Protein AF-A0A972YBT3-F1 (afdb_monomer)

Solvent-accessible surface area (backbone atoms only — not comparable to full-atom values): 7922 Å² total; per-residue (Å²): 137,82,82,88,80,63,61,69,66,53,53,52,53,52,54,47,52,36,48,63,66,52,65,83,62,48,76,51,36,34,43,54,48,71,46,78,52,73,45,96,88,51,103,39,37,26,35,42,42,39,38,38,37,40,37,87,90,69,51,74,50,80,49,75,48,80,38,62,73,40,99,53,27,69,58,51,51,50,52,48,50,53,70,75,48,69,71,89,47,31,28,38,17,82,60,40,71,63,45,43,49,52,40,50,55,44,27,72,71,34,69,92,52,16,71,46,34,46,37,52,47,71,42,45,40,53,55,56,63,55,57,59,77,72,64,84,81,119

Structure (mmCIF, N/CA/C/O backbone):
data_AF-A0A972YBT3-F1
#
_entry.id   AF-A0A972YBT3-F1
#
loop_
_atom_site.group_PDB
_atom_site.id
_atom_site.type_symbol
_atom_site.label_atom_id
_atom_site.label_alt_id
_atom_site.label_comp_id
_atom_site.label_asym_id
_atom_site.label_entity_id
_atom_site.label_seq_id
_atom_site.pdbx_PDB_ins_code
_atom_site.Cartn_x
_atom_site.Cartn_y
_atom_site.Cartn_z
_atom_site.occupancy
_atom_site.B_iso_or_equiv
_atom_site.auth_seq_id
_atom_site.auth_comp_id
_atom_site.auth_asym_id
_atom_site.auth_atom_id
_atom_site.pdbx_PDB_model_num
ATOM 1 N N . MET A 1 1 ? 2.817 22.760 46.184 1.00 41.25 1 MET A N 1
ATOM 2 C CA . MET A 1 1 ? 2.516 21.474 45.520 1.00 41.25 1 MET A CA 1
ATOM 3 C C . MET A 1 1 ? 1.489 21.744 44.434 1.00 41.25 1 MET A C 1
ATOM 5 O O . MET A 1 1 ? 0.329 21.968 44.744 1.00 41.25 1 MET A O 1
ATOM 9 N N . THR A 1 2 ? 1.929 21.866 43.186 1.00 45.25 2 THR A N 1
ATOM 10 C CA . THR A 1 2 ? 1.080 22.265 42.055 1.00 45.25 2 THR A CA 1
ATOM 11 C C . THR A 1 2 ? 0.343 21.044 41.503 1.00 45.25 2 THR A C 1
ATOM 13 O O . THR A 1 2 ? 0.949 20.011 41.223 1.00 45.25 2 THR A O 1
ATOM 16 N N . ASN A 1 3 ? -0.982 21.156 41.410 1.00 50.59 3 ASN A N 1
ATOM 17 C CA . ASN A 1 3 ? -1.915 20.076 41.098 1.00 50.59 3 ASN A CA 1
ATOM 18 C C . ASN A 1 3 ? -1.643 19.415 39.736 1.00 50.59 3 ASN A C 1
ATOM 20 O O . ASN A 1 3 ? -1.890 19.990 38.679 1.00 50.59 3 ASN A O 1
ATOM 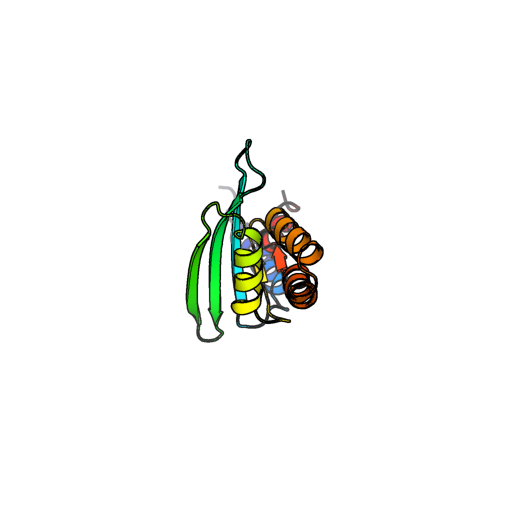24 N N . LYS A 1 4 ? -1.228 18.146 39.773 1.00 56.06 4 LYS A N 1
ATOM 25 C CA . LYS A 1 4 ? -1.089 17.239 38.625 1.00 56.06 4 LYS A CA 1
ATOM 26 C C . LYS A 1 4 ? -2.467 16.704 38.183 1.00 56.06 4 LYS A C 1
ATOM 28 O O . LYS A 1 4 ? -2.684 15.498 38.158 1.00 56.06 4 LYS A O 1
ATOM 33 N N . ILE A 1 5 ? -3.416 17.591 37.859 1.00 56.06 5 ILE A N 1
ATOM 34 C CA . ILE A 1 5 ? -4.776 17.246 37.371 1.00 56.06 5 ILE A CA 1
ATOM 35 C C . ILE A 1 5 ? -4.955 17.711 35.914 1.00 56.06 5 ILE A C 1
ATOM 37 O O . ILE A 1 5 ? -5.989 18.231 35.523 1.00 56.06 5 ILE A O 1
ATOM 41 N N . ILE A 1 6 ? -3.924 17.537 35.085 1.00 56.91 6 ILE A N 1
ATOM 42 C CA . ILE A 1 6 ? -4.002 17.839 33.641 1.00 56.91 6 ILE A CA 1
ATOM 43 C C . ILE A 1 6 ? -4.158 16.546 32.809 1.00 56.91 6 ILE A C 1
ATOM 45 O O . ILE A 1 6 ? -4.638 16.570 31.682 1.00 56.91 6 ILE A O 1
ATOM 49 N N . ASN A 1 7 ? -3.879 15.365 33.377 1.00 60.06 7 ASN A N 1
ATOM 50 C CA . ASN A 1 7 ? -3.629 14.179 32.548 1.00 60.06 7 ASN A CA 1
ATOM 51 C C . ASN A 1 7 ? -4.861 13.394 32.057 1.00 60.06 7 ASN A C 1
ATOM 53 O O . ASN A 1 7 ? -4.812 12.865 30.953 1.00 60.06 7 ASN A O 1
ATOM 57 N N . LYS A 1 8 ? -5.976 13.289 32.798 1.00 61.41 8 LYS A N 1
ATOM 58 C CA . LYS A 1 8 ? -7.090 12.410 32.360 1.00 61.41 8 LYS A CA 1
ATOM 59 C C . LYS A 1 8 ? -7.956 13.015 31.251 1.00 61.41 8 LYS A C 1
ATOM 61 O O . LYS A 1 8 ? -8.308 12.311 30.308 1.00 61.41 8 LYS A O 1
ATOM 66 N N . THR A 1 9 ? -8.286 14.302 31.349 1.00 68.50 9 THR A N 1
ATOM 67 C CA . THR A 1 9 ? -9.116 14.990 30.347 1.00 68.50 9 THR A CA 1
ATOM 68 C C . THR A 1 9 ? -8.369 15.133 29.024 1.00 68.50 9 THR A C 1
ATOM 70 O O . THR A 1 9 ? -8.931 14.825 27.980 1.00 68.50 9 THR A O 1
ATOM 73 N N . TYR A 1 10 ? -7.083 15.497 29.077 1.00 65.38 10 TYR A N 1
ATOM 74 C CA . TYR A 1 10 ? -6.230 15.609 27.896 1.00 65.38 10 TYR A CA 1
ATOM 75 C C . TYR A 1 10 ? -6.114 14.274 27.148 1.00 65.38 10 TYR A C 1
ATOM 77 O O . TYR A 1 10 ? -6.412 14.225 25.957 1.00 65.38 10 TYR A O 1
ATOM 85 N N . ILE A 1 11 ? -5.765 13.180 27.842 1.00 70.88 11 ILE A N 1
ATOM 86 C CA . ILE A 1 11 ? -5.659 11.847 27.221 1.00 70.88 11 ILE A CA 1
ATOM 87 C C . ILE A 1 11 ? -6.996 11.442 26.585 1.00 70.88 11 ILE A C 1
ATOM 89 O O . ILE A 1 11 ? -7.020 11.046 25.425 1.00 70.88 11 ILE A O 1
ATOM 93 N N . LYS A 1 12 ? -8.122 11.613 27.295 1.00 74.44 12 LYS A N 1
ATOM 94 C CA . LYS A 1 12 ? -9.454 11.244 26.786 1.00 74.44 12 LYS A CA 1
ATOM 95 C C . LYS A 1 12 ? -9.845 12.015 25.520 1.00 74.44 12 LYS A C 1
ATOM 97 O O . LYS A 1 12 ? -10.382 11.408 24.595 1.00 74.44 12 LYS A O 1
ATOM 102 N N . THR A 1 13 ? -9.588 13.324 25.471 1.00 74.81 13 THR A N 1
ATOM 103 C CA . THR A 1 13 ? -9.871 14.152 24.286 1.00 74.81 13 THR A CA 1
ATOM 104 C C . THR A 1 13 ? -9.058 13.685 23.081 1.00 74.81 13 THR A C 1
ATOM 106 O O . THR A 1 13 ? -9.624 13.486 22.011 1.00 74.81 13 THR A O 1
ATOM 109 N N . HIS A 1 14 ? -7.764 13.417 23.261 1.00 79.12 14 HIS A N 1
ATOM 110 C CA . HIS A 1 14 ? -6.904 12.941 22.176 1.00 79.12 14 HIS A CA 1
ATOM 111 C C . HIS A 1 14 ? -7.287 11.542 21.694 1.00 79.12 14 HIS A C 1
ATOM 113 O O . HIS A 1 14 ? -7.340 11.307 20.493 1.00 79.12 14 HIS A O 1
ATOM 119 N N . THR A 1 15 ? -7.648 10.630 22.602 1.00 83.75 15 THR A N 1
ATOM 120 C CA . THR A 1 15 ? -8.179 9.315 22.217 1.00 83.75 15 THR A CA 1
ATOM 121 C C . THR A 1 15 ? -9.453 9.439 21.383 1.00 83.75 15 THR A C 1
ATOM 123 O O . THR A 1 15 ? -9.633 8.668 20.445 1.00 83.75 15 THR A O 1
ATOM 126 N N . LYS A 1 16 ? -10.337 10.397 21.695 1.00 85.62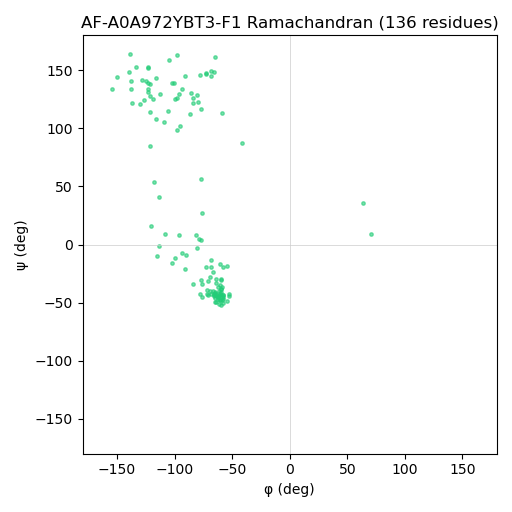 16 LYS A N 1
ATOM 127 C CA . LYS A 1 16 ? -11.529 10.647 20.878 1.00 85.62 16 LYS A CA 1
ATOM 128 C C . LYS A 1 16 ? -11.149 11.144 19.481 1.00 85.62 16 LYS A C 1
ATOM 130 O O . LYS A 1 16 ? -11.619 10.563 18.518 1.00 85.62 16 LYS A O 1
ATOM 135 N N . LEU A 1 17 ? -10.273 12.146 19.375 1.00 86.00 17 LEU A N 1
ATOM 136 C CA . LEU A 1 17 ? -9.832 12.684 18.080 1.00 86.00 17 LEU A CA 1
ATOM 137 C C . LEU A 1 17 ? -9.186 11.608 17.196 1.00 86.00 17 LEU A C 1
ATOM 139 O O . LEU A 1 17 ? -9.512 11.512 16.020 1.00 86.00 17 LEU A O 1
ATOM 143 N N . ILE A 1 18 ? -8.335 10.757 17.778 1.00 87.19 18 ILE A N 1
ATOM 144 C CA . ILE A 1 18 ? -7.714 9.631 17.066 1.00 87.19 18 ILE A CA 1
ATOM 145 C C . ILE A 1 18 ? -8.780 8.635 16.583 1.00 87.19 18 ILE A C 1
ATOM 147 O O . ILE A 1 18 ? -8.735 8.192 15.441 1.00 87.19 18 ILE A O 1
ATOM 151 N N . ARG A 1 19 ? -9.757 8.289 17.434 1.00 88.00 19 ARG A N 1
ATOM 152 C CA . ARG A 1 19 ? -10.857 7.388 17.049 1.00 88.00 19 ARG A CA 1
ATOM 153 C C . ARG A 1 19 ? -11.736 7.978 15.953 1.00 88.00 19 ARG A C 1
ATOM 155 O O . ARG A 1 19 ? -12.111 7.247 15.048 1.00 88.00 19 ARG A O 1
ATOM 162 N N . ASP A 1 20 ? -12.064 9.262 16.048 1.00 89.38 20 ASP A N 1
ATOM 163 C CA . ASP A 1 20 ? -12.888 9.957 15.060 1.00 89.38 20 ASP A CA 1
ATOM 164 C C . ASP A 1 20 ? -12.149 10.013 13.709 1.00 89.38 20 ASP A C 1
ATOM 166 O O . ASP A 1 20 ? -12.755 9.722 12.679 1.00 89.38 20 ASP A O 1
ATOM 170 N N . TYR A 1 21 ? -10.834 10.276 13.718 1.00 89.50 21 TYR A N 1
ATOM 171 C CA . TYR A 1 21 ? -9.988 10.271 12.518 1.00 89.50 21 TYR A CA 1
ATOM 172 C C . TYR A 1 21 ? -9.974 8.915 11.802 1.00 89.50 21 TYR A C 1
ATOM 174 O O . TYR A 1 21 ? -9.986 8.887 10.582 1.00 89.50 21 TYR A O 1
ATOM 182 N N . PHE A 1 22 ? -9.974 7.799 12.536 1.00 91.06 22 PHE A N 1
ATOM 183 C CA . PHE A 1 22 ? -9.962 6.450 11.953 1.00 91.06 22 PHE A CA 1
ATOM 184 C C . PHE A 1 22 ? -11.354 5.810 11.823 1.00 91.06 22 PHE A C 1
ATOM 186 O O . PHE A 1 22 ? -11.462 4.625 11.514 1.00 91.06 22 PHE A O 1
ATOM 193 N N . SER A 1 23 ? -12.431 6.558 12.080 1.00 92.94 23 SER A N 1
ATOM 194 C CA . SER A 1 23 ? -13.789 5.998 12.170 1.00 92.94 23 SER A CA 1
ATOM 195 C C . SER A 1 23 ? -14.361 5.492 10.842 1.00 92.94 23 SER A C 1
ATOM 197 O O . SER A 1 23 ? -15.302 4.700 10.852 1.00 92.94 23 SER A O 1
ATOM 199 N N . HIS A 1 24 ? -13.803 5.932 9.714 1.00 93.00 24 HIS A N 1
ATOM 200 C CA . HIS A 1 24 ? -14.196 5.517 8.366 1.00 93.00 24 HIS A CA 1
ATOM 201 C C . HIS A 1 24 ? -13.376 4.343 7.824 1.00 93.00 24 HIS A C 1
ATOM 203 O O . HIS A 1 24 ? -13.700 3.844 6.747 1.00 93.00 24 HIS A O 1
ATOM 209 N N . LEU A 1 25 ? -12.323 3.910 8.527 1.00 95.19 25 LEU A N 1
ATOM 210 C CA . LEU A 1 25 ? -11.524 2.774 8.082 1.00 95.19 25 LEU A CA 1
ATOM 211 C C . LEU A 1 25 ? -12.330 1.476 8.164 1.00 95.19 25 LEU A C 1
ATOM 213 O O . LEU A 1 25 ? -13.125 1.264 9.081 1.00 95.19 25 LEU A O 1
ATOM 217 N N . THR A 1 26 ? -12.077 0.584 7.214 1.00 96.44 26 THR A N 1
ATOM 218 C CA . THR A 1 26 ? -12.704 -0.736 7.134 1.00 96.44 26 THR A CA 1
ATOM 219 C C . THR A 1 26 ? -11.633 -1.810 7.090 1.00 96.44 26 THR A C 1
ATOM 221 O O . THR A 1 26 ? -10.601 -1.633 6.445 1.00 96.44 26 THR A O 1
ATOM 224 N N . PHE A 1 27 ? -11.871 -2.919 7.789 1.00 96.94 27 PHE A N 1
ATOM 225 C CA . PHE A 1 27 ? -10.979 -4.068 7.727 1.00 96.94 27 PHE A CA 1
ATOM 226 C C . PHE A 1 27 ? -11.113 -4.801 6.378 1.00 96.94 27 PHE A C 1
ATOM 228 O O . PHE A 1 27 ? -12.220 -4.872 5.837 1.00 96.94 27 PHE A O 1
ATOM 235 N N . PRO A 1 28 ? -10.026 -5.406 5.863 1.00 97.88 28 PRO A N 1
ATOM 236 C CA . PRO A 1 28 ? -8.670 -5.357 6.413 1.00 97.88 28 PRO A CA 1
ATOM 237 C C . PRO A 1 28 ? -7.981 -3.997 6.209 1.00 97.88 28 PRO A C 1
ATOM 239 O O . PRO A 1 28 ? -8.193 -3.328 5.198 1.00 97.88 28 PRO A O 1
ATOM 242 N N . ILE A 1 29 ? -7.143 -3.604 7.175 1.00 97.94 29 ILE A N 1
ATOM 243 C CA . ILE A 1 29 ? -6.331 -2.379 7.111 1.00 97.94 29 ILE A CA 1
ATOM 244 C C . ILE A 1 29 ? -4.938 -2.738 6.597 1.00 97.94 29 ILE A C 1
ATOM 246 O O . ILE A 1 29 ? -4.283 -3.637 7.121 1.00 97.94 29 ILE A O 1
ATOM 250 N N . TYR A 1 30 ? -4.479 -2.002 5.590 1.00 98.19 30 TYR A N 1
ATOM 251 C CA . TYR A 1 30 ? -3.208 -2.217 4.910 1.00 98.19 30 TYR A CA 1
ATOM 252 C C . TYR A 1 30 ? -2.198 -1.153 5.340 1.00 98.19 30 TYR A C 1
ATOM 254 O O . TYR A 1 30 ? -2.360 0.026 5.037 1.00 98.19 30 TYR A O 1
ATOM 262 N N . TYR A 1 31 ? -1.128 -1.550 6.016 1.00 97.31 31 TYR A N 1
ATOM 263 C CA . TYR A 1 31 ? -0.033 -0.661 6.396 1.00 97.31 31 TYR A CA 1
ATOM 264 C C . TYR A 1 31 ? 1.099 -0.809 5.385 1.00 97.31 31 TYR A C 1
ATOM 266 O O . TYR A 1 31 ? 1.871 -1.768 5.442 1.00 97.31 31 TYR A O 1
ATOM 274 N N . LEU A 1 32 ? 1.159 0.117 4.430 1.00 97.44 32 LEU A N 1
ATOM 275 C CA . LEU A 1 32 ? 2.117 0.072 3.329 1.00 97.44 32 LEU A CA 1
ATOM 276 C C . LEU A 1 32 ? 3.370 0.878 3.678 1.00 97.44 32 LEU A C 1
ATOM 278 O O . LEU A 1 32 ? 3.274 2.037 4.095 1.00 97.44 32 LEU A O 1
ATOM 282 N N . GLU A 1 33 ? 4.539 0.292 3.423 1.00 96.25 33 GLU A N 1
ATOM 283 C CA . GLU A 1 33 ? 5.865 0.906 3.504 1.00 96.25 33 GLU A CA 1
ATOM 284 C C . GLU A 1 33 ? 6.675 0.636 2.230 1.00 96.25 33 GLU A C 1
ATOM 286 O O . GLU A 1 33 ? 6.923 -0.505 1.848 1.00 96.25 33 GLU A O 1
ATOM 291 N N . LEU A 1 34 ? 7.089 1.716 1.563 1.00 95.31 34 LEU A N 1
ATOM 292 C CA . LEU A 1 34 ? 7.938 1.682 0.376 1.00 95.31 34 LEU A CA 1
ATOM 293 C C . LEU A 1 34 ? 9.215 2.469 0.647 1.00 95.31 34 LEU A C 1
ATOM 295 O O . LEU A 1 34 ? 9.156 3.571 1.195 1.00 95.31 34 LEU A O 1
ATOM 299 N N . SER A 1 35 ? 10.354 1.947 0.206 1.00 92.19 35 SER A N 1
ATOM 300 C CA . SER A 1 35 ? 11.604 2.705 0.100 1.00 92.19 35 SER A CA 1
ATOM 301 C C . SER A 1 35 ? 12.194 2.544 -1.290 1.00 92.19 35 SER A C 1
ATOM 303 O O . SER A 1 35 ? 12.148 1.461 -1.864 1.00 92.19 35 SER A O 1
ATOM 305 N N . GLU A 1 36 ? 12.752 3.623 -1.825 1.00 90.94 36 GLU A N 1
ATOM 306 C CA . GLU A 1 36 ? 13.390 3.656 -3.138 1.00 90.94 36 GLU A CA 1
ATOM 307 C C . GLU A 1 36 ? 14.862 4.028 -2.962 1.00 90.94 36 GLU A C 1
ATOM 309 O O . GLU A 1 36 ? 15.184 5.072 -2.390 1.00 90.94 36 GLU A O 1
ATOM 314 N N . VAL A 1 37 ? 15.759 3.193 -3.483 1.00 88.69 37 VAL A N 1
ATOM 315 C CA . VAL A 1 37 ? 17.186 3.502 -3.583 1.00 88.69 37 VAL A CA 1
ATOM 316 C C . VAL A 1 37 ? 17.514 3.727 -5.050 1.00 88.69 37 VAL A C 1
ATOM 318 O O . VAL A 1 37 ? 17.592 2.788 -5.846 1.00 88.69 37 VAL A O 1
ATOM 321 N N . LYS A 1 38 ? 17.701 4.997 -5.411 1.00 81.31 38 LYS A N 1
ATOM 322 C CA . LYS A 1 38 ? 18.109 5.392 -6.760 1.00 81.31 38 LYS A CA 1
ATOM 323 C C . LYS A 1 38 ? 19.610 5.221 -6.918 1.00 81.31 38 LYS A C 1
ATOM 325 O O . LYS A 1 38 ? 20.373 5.758 -6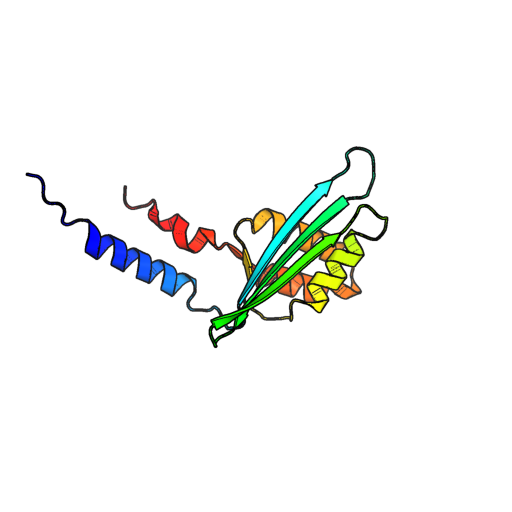.116 1.00 81.31 38 LYS A O 1
ATOM 330 N N . GLN A 1 39 ? 20.035 4.530 -7.969 1.00 74.56 39 GLN A N 1
ATOM 331 C CA . GLN A 1 39 ? 21.443 4.526 -8.348 1.00 74.56 39 GLN A CA 1
ATOM 332 C C . GLN A 1 39 ? 21.724 5.755 -9.208 1.00 74.56 39 GLN A C 1
ATOM 334 O O . GLN A 1 39 ? 21.103 5.951 -10.246 1.00 74.56 39 GLN A O 1
ATOM 339 N N . SER A 1 40 ? 22.664 6.592 -8.774 1.00 68.62 40 SER A N 1
ATOM 340 C CA . SER A 1 40 ? 22.997 7.878 -9.402 1.00 68.62 40 SER A CA 1
ATOM 341 C C . SER A 1 40 ? 23.473 7.780 -10.857 1.00 68.62 40 SER A C 1
ATOM 343 O O . SER A 1 40 ? 23.474 8.787 -11.556 1.00 68.62 40 SER A O 1
ATOM 345 N N . GLU A 1 41 ? 23.870 6.589 -11.313 1.00 67.94 41 GLU A N 1
ATOM 346 C CA . GLU A 1 41 ? 24.479 6.355 -12.629 1.00 67.94 41 GLU A CA 1
ATOM 347 C C . GLU A 1 41 ? 23.610 5.509 -13.578 1.00 67.94 41 GLU A C 1
ATOM 349 O O . GLU A 1 41 ? 24.008 5.271 -14.717 1.00 67.94 41 GLU A O 1
ATOM 354 N N . LYS A 1 42 ? 22.425 5.049 -13.146 1.00 63.47 42 LYS A N 1
ATOM 355 C CA . LYS A 1 42 ? 21.543 4.187 -13.951 1.00 63.47 42 LYS A CA 1
ATOM 356 C C . LYS A 1 42 ? 20.097 4.671 -13.919 1.00 63.47 42 LYS A C 1
ATOM 358 O O . LYS A 1 42 ? 19.630 5.186 -12.911 1.00 63.47 42 LYS A O 1
ATOM 363 N N . GLU A 1 43 ? 19.340 4.381 -14.975 1.00 66.56 43 GLU A N 1
ATOM 364 C CA . GLU A 1 43 ? 17.874 4.546 -15.000 1.00 66.56 43 GLU A CA 1
ATOM 365 C C . GLU A 1 43 ? 17.128 3.439 -14.231 1.00 66.56 43 GLU A C 1
ATOM 367 O O . GLU A 1 43 ? 15.988 3.097 -14.542 1.00 66.56 43 GLU A O 1
ATOM 372 N N . CYS A 1 44 ? 17.772 2.843 -13.233 1.00 68.50 44 CYS A N 1
ATOM 373 C CA . CYS A 1 44 ? 17.202 1.762 -12.454 1.00 68.50 44 CYS A CA 1
ATOM 374 C C . CYS A 1 44 ? 17.191 2.110 -10.966 1.00 68.50 44 CYS A C 1
ATOM 376 O O . CYS A 1 44 ? 17.959 2.940 -10.469 1.00 68.50 44 CYS A O 1
ATOM 378 N N . SER A 1 45 ? 16.242 1.527 -10.249 1.00 83.88 45 SER A N 1
ATOM 379 C CA . SER A 1 45 ? 16.029 1.754 -8.825 1.00 83.88 45 SER A CA 1
ATOM 380 C C . SER A 1 45 ? 15.744 0.426 -8.150 1.00 83.88 45 SER A C 1
ATOM 382 O O . SER A 1 45 ? 15.039 -0.412 -8.713 1.00 83.88 45 SER A O 1
ATOM 384 N N . SER A 1 46 ? 16.287 0.247 -6.951 1.00 90.88 46 SER A N 1
ATOM 385 C CA . SER A 1 46 ? 15.886 -0.848 -6.073 1.00 90.88 46 SER A CA 1
ATOM 386 C C . SER A 1 46 ? 14.758 -0.368 -5.173 1.00 90.88 46 SER A C 1
ATOM 388 O O . SER A 1 46 ? 14.762 0.788 -4.736 1.00 90.88 46 SER A O 1
ATOM 390 N N . PHE A 1 47 ? 13.827 -1.261 -4.858 1.00 93.50 47 PHE A N 1
ATOM 391 C CA . PHE A 1 47 ? 12.742 -0.969 -3.933 1.00 93.50 47 PHE A CA 1
ATOM 392 C C . PHE A 1 47 ? 12.739 -1.957 -2.779 1.00 93.50 47 PHE A C 1
ATOM 394 O O . PHE A 1 47 ? 12.899 -3.154 -2.989 1.00 93.50 47 PHE A O 1
ATOM 401 N N . PHE A 1 48 ? 12.500 -1.448 -1.577 1.00 94.75 48 PHE A N 1
ATOM 402 C CA . PHE A 1 48 ? 12.051 -2.269 -0.462 1.00 94.75 48 PHE A CA 1
ATOM 403 C C . PHE A 1 48 ? 10.542 -2.096 -0.330 1.00 94.75 48 PHE A C 1
ATOM 405 O O . PHE A 1 48 ? 10.053 -0.963 -0.241 1.00 94.75 48 PHE A O 1
ATOM 412 N N . TYR A 1 49 ? 9.822 -3.212 -0.355 1.00 96.44 49 TYR A N 1
ATOM 413 C CA . TYR A 1 49 ? 8.379 -3.285 -0.186 1.00 96.44 49 TYR A CA 1
ATOM 414 C C . TYR A 1 49 ? 8.066 -4.005 1.121 1.00 96.44 49 TYR A C 1
ATOM 416 O O . TYR A 1 49 ? 8.557 -5.108 1.350 1.00 96.44 49 TYR A O 1
ATOM 424 N N . SER A 1 50 ? 7.220 -3.401 1.949 1.00 97.38 50 SER A N 1
ATOM 425 C CA . SER A 1 50 ? 6.674 -4.019 3.151 1.00 97.38 50 SER A CA 1
ATOM 426 C C . SER A 1 50 ? 5.191 -3.688 3.268 1.00 97.38 50 SER A C 1
ATOM 428 O O . SER A 1 50 ? 4.774 -2.540 3.085 1.00 97.38 50 SER A O 1
ATOM 430 N N . LEU A 1 51 ? 4.387 -4.704 3.560 1.00 98.12 51 LEU A N 1
ATOM 431 C CA . LEU A 1 51 ? 2.953 -4.584 3.747 1.00 98.12 51 LEU A CA 1
ATOM 432 C C . LEU A 1 51 ? 2.521 -5.416 4.948 1.00 98.12 51 LEU A C 1
ATOM 434 O O . LEU A 1 51 ? 2.698 -6.633 4.961 1.00 98.12 51 LEU A O 1
ATOM 438 N N . HIS A 1 52 ? 1.905 -4.762 5.928 1.00 98.12 52 HIS A N 1
ATOM 439 C CA . HIS A 1 52 ? 1.168 -5.456 6.981 1.00 98.12 52 HIS A CA 1
ATOM 440 C C . HIS A 1 52 ? -0.326 -5.359 6.702 1.00 98.12 52 HIS A C 1
ATOM 442 O O . HIS A 1 52 ? -0.817 -4.300 6.314 1.00 98.12 52 HIS A O 1
ATOM 448 N N . ILE A 1 53 ? -1.047 -6.452 6.917 1.00 98.38 53 ILE A N 1
ATOM 449 C CA . ILE A 1 53 ? -2.494 -6.530 6.752 1.00 98.38 53 ILE A CA 1
ATOM 450 C C . ILE A 1 53 ? -3.074 -6.938 8.096 1.00 98.38 53 ILE A C 1
ATOM 452 O O . ILE A 1 53 ? -2.809 -8.036 8.578 1.00 98.38 53 ILE A O 1
ATOM 456 N N . GLU A 1 54 ? -3.837 -6.044 8.711 1.00 98.19 54 GLU A N 1
ATOM 457 C CA . GLU A 1 54 ? -4.567 -6.322 9.943 1.00 98.19 54 GLU A CA 1
ATOM 458 C C . GLU A 1 54 ? -6.014 -6.657 9.596 1.00 98.19 54 GLU A C 1
ATOM 460 O O . GLU A 1 54 ? -6.695 -5.888 8.913 1.00 98.19 54 GLU A O 1
ATOM 465 N N . TYR A 1 55 ? -6.483 -7.807 10.069 1.00 98.06 55 TYR A N 1
ATOM 466 C CA . TYR A 1 55 ? -7.851 -8.271 9.874 1.00 98.06 55 TYR A CA 1
ATOM 467 C C . TYR A 1 55 ? -8.718 -7.962 11.097 1.00 98.06 55 TYR A C 1
ATOM 469 O O . TYR A 1 55 ? -8.227 -7.725 12.200 1.00 98.06 55 TYR A O 1
ATOM 477 N N . GLU A 1 56 ? -10.038 -8.007 10.914 1.00 97.06 56 GLU A N 1
ATOM 478 C CA . GLU A 1 56 ? -11.010 -7.714 11.977 1.00 97.06 56 GLU A CA 1
ATOM 479 C C . GLU A 1 56 ? -10.878 -8.657 13.190 1.00 97.06 56 GLU A C 1
ATOM 481 O O . GLU A 1 56 ? -11.117 -8.262 14.333 1.00 97.06 56 GLU A O 1
ATOM 486 N N . ASP A 1 57 ? -10.437 -9.897 12.961 1.00 96.94 57 ASP A N 1
ATOM 487 C CA . ASP A 1 57 ? -10.171 -10.890 14.006 1.00 96.94 57 ASP A CA 1
ATOM 488 C C . ASP A 1 57 ? -8.831 -10.682 14.738 1.00 96.94 57 ASP A C 1
ATOM 490 O O . ASP A 1 57 ? -8.486 -11.465 15.628 1.00 96.94 57 ASP A O 1
ATOM 494 N N . LYS A 1 58 ? -8.116 -9.593 14.418 1.00 94.12 58 LYS A N 1
ATOM 495 C CA . LYS A 1 58 ? -6.789 -9.205 14.925 1.00 94.12 58 LYS A CA 1
ATOM 496 C C . LYS A 1 58 ? -5.641 -10.079 14.430 1.00 94.12 58 LYS A C 1
ATOM 498 O O . LYS A 1 58 ? -4.527 -9.949 14.943 1.00 94.12 58 LYS A O 1
ATOM 503 N N . SER A 1 59 ? -5.881 -10.974 13.473 1.00 97.75 59 SER A N 1
ATOM 504 C CA . SER A 1 59 ? -4.780 -11.625 12.773 1.00 97.75 59 SER A CA 1
ATOM 505 C C . SER A 1 59 ? -4.005 -10.594 11.949 1.00 97.75 59 SER A C 1
ATOM 507 O O . SER A 1 59 ? -4.553 -9.584 11.497 1.00 97.75 59 SER A O 1
ATOM 509 N N . ILE A 1 60 ? -2.700 -10.830 11.810 1.00 97.25 60 ILE A N 1
ATOM 510 C CA . ILE A 1 60 ? -1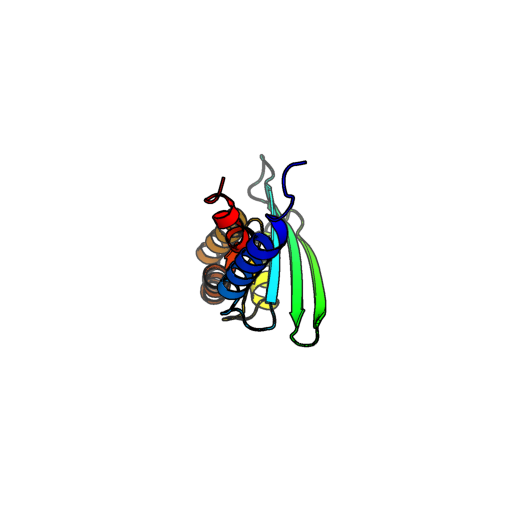.793 -9.965 11.059 1.00 97.25 60 ILE A CA 1
ATOM 511 C C . ILE A 1 60 ? -1.064 -10.828 10.038 1.00 97.25 60 ILE A C 1
ATOM 513 O O . ILE A 1 60 ? -0.418 -11.811 10.403 1.00 97.25 60 ILE A O 1
ATOM 517 N N . GLU A 1 61 ? -1.152 -10.443 8.770 1.00 98.19 61 GLU A N 1
ATOM 518 C CA . GLU A 1 61 ? -0.300 -10.955 7.700 1.00 98.19 61 GLU A CA 1
ATOM 519 C C . GLU A 1 61 ? 0.796 -9.929 7.407 1.00 98.19 61 GLU A C 1
ATOM 521 O O . GLU A 1 61 ? 0.541 -8.725 7.377 1.00 98.19 61 GLU A O 1
ATOM 526 N N . HIS A 1 62 ? 2.022 -10.397 7.187 1.00 98.06 62 HIS A N 1
ATOM 527 C CA . HIS A 1 62 ? 3.138 -9.555 6.771 1.00 98.06 62 HIS A CA 1
ATOM 528 C C . HIS A 1 62 ? 3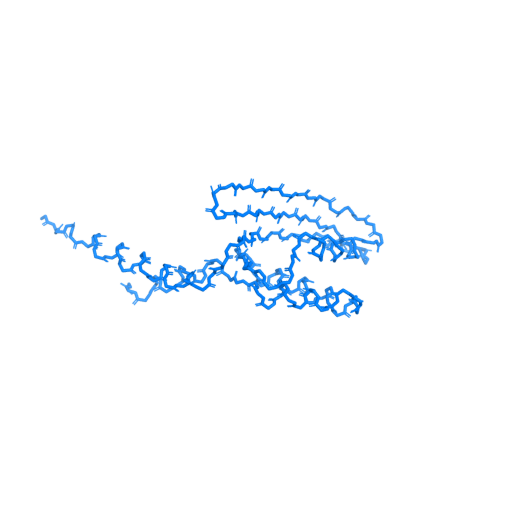.726 -10.088 5.469 1.00 98.06 62 HIS A C 1
ATOM 530 O O . HIS A 1 62 ? 3.980 -11.286 5.331 1.00 98.06 62 HIS A O 1
ATOM 536 N N . LYS A 1 63 ? 3.921 -9.180 4.514 1.00 98.06 63 LYS A N 1
ATOM 537 C CA . LYS A 1 63 ? 4.588 -9.423 3.239 1.00 98.06 63 LYS A CA 1
ATOM 538 C C . LYS A 1 63 ? 5.754 -8.458 3.116 1.00 98.06 63 LYS A C 1
ATOM 540 O O . LYS A 1 63 ? 5.585 -7.258 3.326 1.00 98.06 63 LYS A O 1
ATOM 545 N N . GLU A 1 64 ? 6.908 -8.965 2.717 1.00 96.75 64 GLU A N 1
ATOM 546 C CA . GLU A 1 64 ? 8.077 -8.144 2.419 1.00 96.75 64 GLU A CA 1
ATOM 547 C C . GLU A 1 64 ? 8.806 -8.654 1.180 1.00 96.75 64 GLU A C 1
ATOM 549 O O . GLU A 1 64 ? 8.782 -9.849 0.873 1.00 96.75 64 GLU A O 1
ATOM 554 N N . LEU A 1 65 ? 9.426 -7.730 0.446 1.00 95.25 65 LEU A N 1
ATOM 555 C CA . LEU A 1 65 ? 10.249 -8.062 -0.706 1.00 95.25 65 LEU A CA 1
ATOM 556 C C . LEU A 1 65 ? 11.313 -6.995 -0.976 1.00 95.2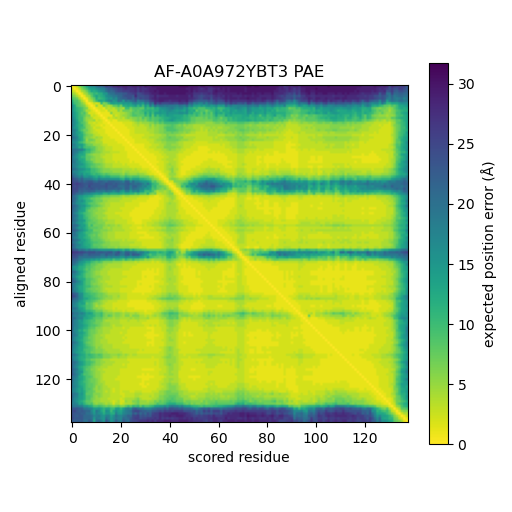5 65 LEU A C 1
ATOM 558 O O . LEU A 1 65 ? 11.010 -5.805 -1.086 1.00 95.25 65 LEU A O 1
ATOM 562 N N . ASP A 1 66 ? 12.537 -7.463 -1.208 1.00 93.69 66 ASP A N 1
ATOM 563 C CA . ASP A 1 66 ? 13.598 -6.693 -1.849 1.00 93.69 66 ASP A CA 1
ATOM 564 C C . ASP A 1 66 ? 13.504 -6.829 -3.374 1.00 93.69 66 ASP A C 1
ATOM 566 O O . ASP A 1 66 ? 13.743 -7.895 -3.949 1.00 93.69 66 ASP A O 1
ATOM 570 N N . ILE A 1 67 ? 13.172 -5.734 -4.051 1.00 92.12 67 ILE A N 1
ATOM 571 C CA . ILE A 1 67 ? 13.143 -5.650 -5.512 1.00 92.12 67 ILE A CA 1
ATOM 572 C C . ILE A 1 67 ? 14.485 -5.085 -5.969 1.00 92.12 67 ILE A C 1
ATOM 574 O O . ILE A 1 67 ? 14.752 -3.886 -5.862 1.00 92.12 67 ILE A O 1
ATOM 578 N N . VAL A 1 68 ? 15.343 -5.979 -6.454 1.00 85.44 68 VAL A N 1
ATOM 579 C CA . VAL A 1 68 ? 16.728 -5.672 -6.827 1.00 85.44 68 VAL A CA 1
ATOM 580 C C . VAL A 1 68 ? 16.806 -4.959 -8.182 1.00 85.44 68 VAL A C 1
ATOM 582 O O . VAL A 1 68 ? 16.028 -5.249 -9.087 1.00 85.44 68 VAL A O 1
ATOM 585 N N . ASP A 1 69 ? 17.788 -4.056 -8.295 1.00 69.62 69 ASP A N 1
ATOM 586 C CA . ASP A 1 69 ? 18.246 -3.311 -9.479 1.00 69.62 69 ASP A CA 1
ATOM 587 C C . ASP A 1 69 ? 18.308 -4.163 -10.763 1.00 69.62 69 ASP A C 1
ATOM 589 O O . ASP A 1 69 ? 19.342 -4.727 -11.123 1.00 69.62 69 ASP A O 1
ATOM 593 N N . ASN A 1 70 ? 17.183 -4.241 -11.469 1.00 69.94 70 ASN A N 1
ATOM 594 C CA . ASN A 1 70 ? 17.071 -4.773 -12.818 1.00 69.94 70 ASN A CA 1
ATOM 595 C C . ASN A 1 70 ? 16.120 -3.892 -13.638 1.00 69.94 70 ASN A C 1
ATOM 597 O O . ASN A 1 70 ? 15.342 -3.114 -13.090 1.00 69.94 70 ASN A O 1
ATOM 601 N N . THR A 1 71 ? 16.149 -4.028 -14.961 1.00 70.06 71 THR A N 1
ATOM 602 C CA . THR A 1 71 ? 15.361 -3.202 -15.891 1.00 70.06 71 THR A CA 1
ATOM 603 C C . THR A 1 71 ? 13.848 -3.193 -15.605 1.00 70.06 71 THR A C 1
ATOM 605 O O . THR A 1 71 ? 13.154 -2.270 -16.029 1.00 70.06 71 THR A O 1
ATOM 608 N N . ASP A 1 72 ? 13.344 -4.173 -14.848 1.00 86.19 72 ASP A N 1
ATOM 609 C CA . ASP A 1 72 ? 11.925 -4.415 -14.589 1.00 86.19 72 ASP A CA 1
ATOM 610 C C . ASP A 1 72 ? 11.490 -4.075 -13.152 1.00 86.19 72 ASP A C 1
ATOM 612 O O . ASP A 1 72 ? 10.356 -4.375 -12.767 1.00 86.19 72 ASP A O 1
ATOM 616 N N . SER A 1 73 ? 12.338 -3.435 -12.339 1.00 91.06 73 SER A N 1
ATOM 617 C CA . SER A 1 73 ? 12.050 -3.206 -10.914 1.00 91.06 73 SER A CA 1
ATOM 618 C C . SER A 1 73 ? 10.774 -2.385 -10.674 1.00 91.06 73 SER A C 1
ATOM 620 O O . SER A 1 73 ? 9.949 -2.736 -9.830 1.00 91.06 73 SER A O 1
ATOM 622 N N . TYR A 1 74 ? 10.543 -1.344 -11.479 1.00 92.56 74 TYR A N 1
ATOM 623 C CA . TYR A 1 74 ? 9.325 -0.527 -11.430 1.00 92.56 74 TYR A CA 1
ATOM 624 C C . TYR A 1 74 ? 8.066 -1.322 -11.803 1.00 92.56 74 TYR A C 1
ATOM 626 O O . TYR A 1 74 ? 7.031 -1.179 -11.153 1.00 92.56 74 TYR A O 1
ATOM 634 N N . LEU A 1 75 ? 8.144 -2.168 -12.836 1.00 94.62 75 LEU A N 1
ATOM 635 C CA . LEU A 1 75 ? 7.012 -2.994 -13.264 1.00 94.62 75 LEU A CA 1
ATOM 636 C C . LEU A 1 75 ? 6.711 -4.069 -12.217 1.00 94.62 75 LEU A C 1
ATOM 638 O O . LEU A 1 75 ? 5.551 -4.312 -11.899 1.00 94.62 75 LEU A O 1
ATOM 642 N N . THR A 1 76 ? 7.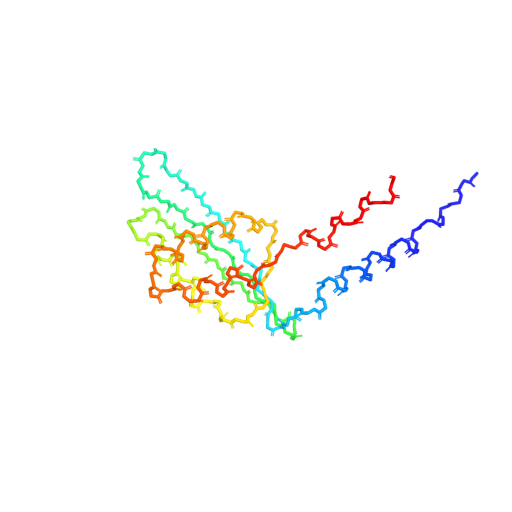760 -4.663 -11.647 1.00 95.19 76 THR A N 1
ATOM 643 C CA . THR A 1 76 ? 7.663 -5.642 -10.561 1.00 95.19 76 THR A CA 1
ATOM 644 C C . THR A 1 76 ? 6.963 -5.031 -9.353 1.00 95.19 76 THR A C 1
ATOM 64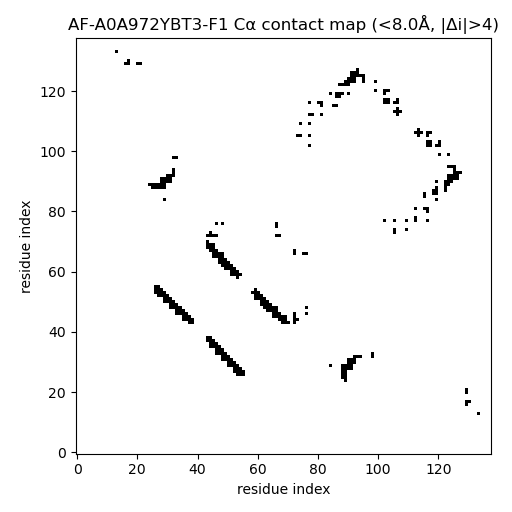6 O O . THR A 1 76 ? 6.004 -5.611 -8.847 1.00 95.19 76 THR A O 1
ATOM 649 N N . LEU A 1 77 ? 7.368 -3.824 -8.940 1.00 96.50 77 LEU A N 1
ATOM 650 C CA . LEU A 1 77 ? 6.712 -3.110 -7.848 1.00 96.50 77 LEU A CA 1
ATOM 651 C C . LEU A 1 77 ? 5.235 -2.826 -8.160 1.00 96.50 77 LEU A C 1
ATOM 653 O O . LEU A 1 77 ? 4.371 -3.105 -7.331 1.00 96.50 77 LEU A O 1
ATOM 657 N N . ALA A 1 78 ? 4.930 -2.314 -9.356 1.00 97.25 78 ALA A N 1
ATOM 658 C CA . ALA A 1 78 ? 3.554 -2.030 -9.765 1.00 97.25 78 ALA A CA 1
ATOM 659 C C . ALA A 1 78 ? 2.671 -3.289 -9.755 1.00 97.25 78 ALA A C 1
ATOM 661 O O . ALA A 1 78 ? 1.540 -3.251 -9.266 1.00 97.25 78 ALA A O 1
ATOM 662 N N . ALA A 1 79 ? 3.195 -4.408 -10.259 1.00 97.38 79 ALA A N 1
ATOM 663 C CA . ALA A 1 79 ? 2.489 -5.680 -10.296 1.00 97.38 79 ALA A CA 1
ATOM 664 C C . ALA A 1 79 ? 2.221 -6.229 -8.889 1.00 97.38 79 ALA A C 1
ATOM 666 O O . ALA A 1 79 ? 1.113 -6.689 -8.620 1.00 97.38 79 ALA A O 1
ATOM 667 N N . ILE A 1 80 ? 3.200 -6.147 -7.983 1.00 97.31 80 ILE A N 1
ATOM 668 C CA . ILE A 1 80 ? 3.050 -6.597 -6.592 1.00 97.31 80 ILE A CA 1
ATOM 669 C C . ILE A 1 80 ? 2.020 -5.745 -5.855 1.00 97.31 80 ILE A C 1
ATOM 671 O O . ILE A 1 80 ? 1.112 -6.303 -5.245 1.00 97.31 80 ILE A O 1
ATOM 675 N N . LEU A 1 81 ? 2.083 -4.416 -5.986 1.00 98.19 81 LEU A N 1
ATOM 676 C CA . LEU A 1 81 ? 1.082 -3.516 -5.406 1.00 98.19 81 LEU A CA 1
ATOM 677 C C . LEU A 1 81 ? -0.337 -3.888 -5.857 1.00 98.19 81 LEU A C 1
ATOM 679 O O . LEU A 1 81 ? -1.220 -4.048 -5.020 1.00 98.19 81 LEU A O 1
ATOM 683 N N . CYS A 1 82 ? -0.545 -4.088 -7.162 1.00 98.19 82 CYS A N 1
ATOM 684 C CA . CYS A 1 82 ? -1.861 -4.439 -7.708 1.00 98.19 82 CYS A CA 1
ATOM 685 C C . CYS A 1 82 ? -2.324 -5.852 -7.336 1.00 98.19 82 CYS A C 1
ATOM 687 O O . CYS A 1 82 ? -3.526 -6.111 -7.318 1.00 98.19 82 CYS A O 1
ATOM 689 N N . LYS A 1 83 ? -1.386 -6.775 -7.101 1.00 98.06 83 LYS A N 1
ATOM 690 C CA . LYS A 1 83 ? -1.672 -8.154 -6.701 1.00 98.06 83 LYS A CA 1
ATOM 691 C C . LYS A 1 83 ? -2.066 -8.236 -5.229 1.00 98.06 83 LYS A C 1
ATOM 693 O O . LYS A 1 83 ? -3.001 -8.957 -4.894 1.00 98.06 83 LYS A O 1
ATOM 698 N N . ASP A 1 84 ? -1.323 -7.553 -4.364 1.00 98.31 84 ASP A N 1
ATOM 699 C CA . ASP A 1 84 ? -1.438 -7.714 -2.915 1.00 98.31 84 ASP A CA 1
ATOM 700 C C . ASP A 1 84 ? -2.442 -6.753 -2.270 1.00 98.31 84 ASP A C 1
ATOM 702 O O . ASP A 1 84 ? -2.935 -7.057 -1.183 1.00 98.31 84 ASP A O 1
ATOM 706 N N . ILE A 1 85 ? -2.771 -5.633 -2.925 1.00 98.12 85 ILE A N 1
ATOM 707 C CA . ILE A 1 85 ? -3.699 -4.622 -2.407 1.00 98.12 85 ILE A CA 1
ATOM 708 C C . ILE A 1 85 ? -4.935 -4.545 -3.317 1.00 98.12 85 ILE A C 1
ATOM 710 O O . ILE A 1 85 ? -4.841 -4.043 -4.441 1.00 98.12 85 ILE A O 1
ATOM 714 N N . PRO A 1 86 ? -6.102 -5.034 -2.860 1.00 96.88 86 PRO A N 1
ATOM 715 C CA . PRO A 1 86 ? -7.355 -4.895 -3.591 1.00 96.88 86 PRO A CA 1
ATOM 716 C C . PRO A 1 86 ? -7.794 -3.432 -3.715 1.00 96.88 86 PRO A C 1
ATOM 718 O O . PRO A 1 86 ? -7.405 -2.569 -2.930 1.00 96.88 86 PRO A O 1
ATOM 721 N N . ASN A 1 87 ? -8.681 -3.160 -4.668 1.00 94.69 87 ASN A N 1
ATOM 722 C CA . ASN A 1 87 ? -9.312 -1.846 -4.772 1.00 94.69 87 ASN A CA 1
ATOM 723 C C . ASN A 1 87 ? -10.265 -1.606 -3.591 1.00 94.69 87 ASN A C 1
ATOM 725 O O . ASN A 1 87 ? -10.921 -2.536 -3.121 1.00 94.69 87 ASN A O 1
ATOM 729 N N . ASN A 1 88 ? -10.407 -0.340 -3.189 1.00 92.44 88 ASN A N 1
ATOM 730 C CA . ASN A 1 88 ? -11.362 0.112 -2.162 1.00 92.44 88 ASN A CA 1
ATOM 731 C C . ASN A 1 88 ? -11.117 -0.450 -0.748 1.00 92.44 88 ASN A C 1
ATOM 733 O O . ASN A 1 88 ? -12.070 -0.709 -0.016 1.00 92.44 88 ASN A O 1
ATOM 737 N N . VAL A 1 89 ? -9.853 -0.631 -0.363 1.00 97.12 89 VAL A N 1
ATOM 738 C CA . VAL A 1 89 ? -9.448 -1.002 1.005 1.00 97.12 89 VAL A CA 1
ATOM 739 C C . VAL A 1 89 ? -8.854 0.193 1.745 1.00 97.12 89 VAL A C 1
ATOM 741 O O . VAL A 1 89 ? -8.383 1.140 1.121 1.00 97.12 89 VAL A O 1
ATOM 744 N N . SER A 1 90 ? -8.837 0.148 3.075 1.00 97.62 90 SER A N 1
ATOM 745 C CA . SER A 1 90 ? -8.209 1.185 3.897 1.00 97.62 90 SER A CA 1
ATOM 746 C C . SER A 1 90 ? -6.693 1.004 3.950 1.00 97.62 90 SER A C 1
ATOM 748 O O . SER A 1 90 ? -6.216 -0.042 4.390 1.00 97.62 90 SER A O 1
ATOM 750 N N . ILE A 1 91 ? -5.931 2.025 3.541 1.00 97.88 91 ILE A N 1
ATOM 751 C CA . ILE A 1 91 ? -4.464 1.971 3.516 1.00 97.88 91 ILE A CA 1
ATOM 752 C C . ILE A 1 9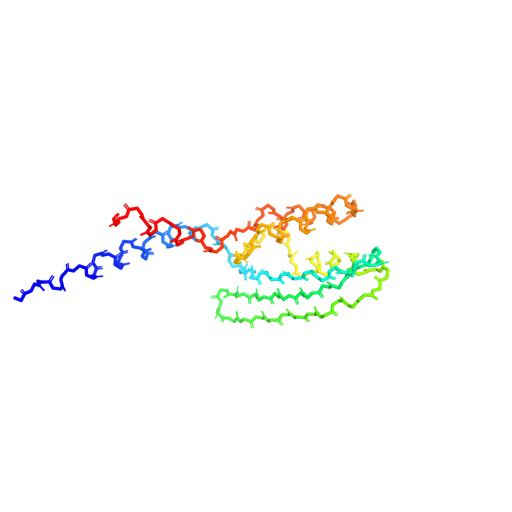1 ? -3.893 3.083 4.399 1.00 97.88 91 ILE A C 1
ATOM 754 O O . ILE A 1 91 ? -4.228 4.254 4.241 1.00 97.88 91 ILE A O 1
ATOM 758 N N . LEU A 1 92 ? -2.997 2.734 5.315 1.00 96.38 92 LEU A N 1
ATOM 759 C CA . LEU A 1 92 ? -2.306 3.669 6.197 1.00 96.38 92 LEU A CA 1
ATOM 760 C C . LEU A 1 92 ? -0.805 3.668 5.924 1.00 96.38 92 LEU A C 1
ATOM 762 O O . LEU A 1 92 ? -0.197 2.631 5.663 1.00 96.38 92 LEU A O 1
ATOM 766 N N . SER A 1 93 ? -0.184 4.843 6.024 1.00 94.25 93 SER A N 1
ATOM 767 C CA . SER A 1 93 ? 1.269 4.963 5.943 1.00 94.25 93 SER A CA 1
ATOM 768 C C . SER A 1 93 ? 1.822 6.133 6.755 1.00 94.25 93 SER A C 1
ATOM 770 O O . SER A 1 93 ? 1.222 7.205 6.813 1.00 94.25 93 SER A O 1
ATOM 772 N N . SER A 1 94 ? 3.004 5.949 7.345 1.00 84.94 94 SER A N 1
ATOM 773 C CA . SER A 1 94 ? 3.752 6.970 8.093 1.00 84.94 94 SER A CA 1
ATOM 774 C C . SER A 1 94 ? 4.477 7.976 7.179 1.00 84.94 94 SER A C 1
ATOM 776 O O . SER A 1 94 ? 4.605 9.150 7.510 1.00 84.94 94 SER A O 1
ATOM 778 N N . ASN A 1 95 ? 4.906 7.578 5.977 1.00 86.12 95 ASN A N 1
ATOM 779 C CA . ASN A 1 95 ? 5.559 8.474 5.008 1.00 86.12 95 ASN A CA 1
ATOM 780 C C . ASN A 1 95 ? 4.747 8.601 3.714 1.00 86.12 95 ASN A C 1
ATOM 782 O O . ASN A 1 95 ? 5.239 8.380 2.603 1.00 86.12 95 ASN A O 1
ATOM 786 N N . ILE A 1 96 ? 3.470 8.966 3.856 1.00 91.19 96 ILE A N 1
ATOM 787 C CA . ILE A 1 96 ? 2.512 8.872 2.752 1.00 91.19 96 ILE A CA 1
ATOM 788 C C . ILE A 1 96 ? 2.902 9.704 1.523 1.00 91.19 96 ILE A C 1
ATOM 790 O O . ILE A 1 96 ? 2.604 9.322 0.396 1.00 91.19 96 ILE A O 1
ATOM 794 N N . LYS A 1 97 ? 3.596 10.835 1.710 1.00 91.25 97 LYS A N 1
ATOM 795 C CA . LYS A 1 97 ? 3.988 11.727 0.607 1.00 91.25 97 LYS A CA 1
ATOM 796 C C . LYS A 1 97 ? 4.921 11.029 -0.378 1.00 91.25 97 LYS A C 1
ATOM 798 O O . LYS A 1 97 ? 4.714 11.127 -1.585 1.00 91.25 97 LYS A O 1
ATOM 803 N N . MET A 1 98 ? 5.936 10.339 0.139 1.00 91.31 98 MET A N 1
ATOM 804 C CA . MET A 1 98 ? 6.891 9.602 -0.686 1.00 91.31 98 MET A CA 1
ATOM 805 C C . MET A 1 98 ? 6.198 8.441 -1.402 1.00 91.31 98 MET A C 1
ATOM 807 O O . MET A 1 98 ? 6.363 8.266 -2.605 1.00 91.31 98 MET A O 1
ATOM 811 N N . GLN A 1 99 ? 5.351 7.713 -0.681 1.00 93.75 99 GLN A N 1
ATOM 812 C CA . GLN A 1 99 ? 4.632 6.558 -1.213 1.00 93.75 99 GLN A CA 1
ATOM 813 C C . GLN A 1 99 ? 3.659 6.926 -2.322 1.00 93.75 99 GLN A C 1
ATOM 815 O O . GLN A 1 99 ? 3.717 6.363 -3.412 1.00 93.75 99 GLN A O 1
ATOM 820 N N . LYS A 1 100 ? 2.822 7.940 -2.082 1.00 95.44 100 LYS A N 1
ATOM 821 C CA . LYS A 1 100 ? 1.895 8.470 -3.084 1.00 95.44 100 LYS A CA 1
ATOM 822 C C . LYS A 1 100 ? 2.627 8.968 -4.322 1.00 95.44 100 LYS A C 1
ATOM 824 O O . LYS A 1 100 ? 2.130 8.772 -5.425 1.00 95.44 100 LYS A O 1
ATOM 829 N N . LYS A 1 101 ? 3.812 9.571 -4.169 1.00 95.38 101 LYS A N 1
ATOM 830 C CA . LYS A 1 101 ? 4.642 9.949 -5.317 1.00 95.38 101 LYS A CA 1
ATOM 831 C C . LYS A 1 101 ? 5.050 8.719 -6.136 1.00 95.38 101 LYS A C 1
ATOM 833 O O . LYS A 1 101 ? 4.816 8.720 -7.337 1.00 95.38 101 LYS A O 1
ATOM 838 N N . ILE A 1 102 ? 5.608 7.683 -5.503 1.00 95.38 102 ILE A N 1
ATOM 839 C CA . ILE A 1 102 ? 6.019 6.449 -6.196 1.00 95.38 102 ILE A CA 1
ATOM 840 C C . ILE A 1 102 ? 4.820 5.813 -6.913 1.00 95.38 102 ILE A C 1
ATOM 842 O O . ILE A 1 102 ? 4.886 5.564 -8.112 1.00 95.38 102 ILE A O 1
ATOM 846 N N . ILE A 1 103 ? 3.696 5.620 -6.217 1.00 97.25 103 ILE A N 1
ATOM 847 C CA . ILE A 1 103 ? 2.489 4.997 -6.785 1.00 97.25 103 ILE A CA 1
ATOM 848 C C . ILE A 1 103 ? 1.942 5.812 -7.964 1.00 97.25 103 ILE A C 1
ATOM 850 O O . ILE A 1 103 ? 1.576 5.242 -8.989 1.00 97.25 103 ILE A O 1
ATOM 854 N N . LYS A 1 104 ? 1.929 7.146 -7.856 1.00 97.62 104 LYS A N 1
ATOM 855 C CA . LYS A 1 104 ? 1.513 8.032 -8.949 1.00 97.62 104 LYS A CA 1
ATOM 856 C C . LYS A 1 104 ? 2.429 7.901 -10.166 1.00 97.62 104 LYS A C 1
ATOM 858 O O . LYS A 1 104 ? 1.931 7.807 -11.285 1.00 97.62 104 LYS A O 1
ATOM 863 N N . ASP A 1 105 ? 3.744 7.883 -9.953 1.00 95.62 105 ASP A N 1
ATOM 864 C CA . ASP A 1 105 ? 4.729 7.726 -11.028 1.00 95.62 105 ASP A CA 1
ATOM 865 C C . ASP A 1 105 ? 4.533 6.365 -11.741 1.00 95.62 105 ASP A C 1
ATOM 867 O O . ASP A 1 105 ? 4.552 6.300 -12.972 1.00 95.62 105 ASP A O 1
ATOM 871 N N . LEU A 1 106 ? 4.237 5.292 -10.993 1.00 96.75 106 LEU A N 1
ATOM 872 C CA . LEU A 1 106 ? 3.885 3.977 -11.549 1.00 96.75 106 LEU A CA 1
ATOM 873 C C . LEU A 1 106 ? 2.564 4.005 -12.336 1.00 96.75 106 LEU A C 1
ATOM 875 O O . LEU A 1 106 ? 2.498 3.442 -13.427 1.00 96.75 106 LEU A O 1
ATOM 879 N N . ALA A 1 107 ? 1.529 4.674 -11.820 1.00 97.88 107 ALA A N 1
ATOM 880 C CA . ALA A 1 107 ? 0.217 4.765 -12.466 1.00 97.88 107 ALA A CA 1
ATOM 881 C C . ALA A 1 107 ? 0.268 5.509 -13.809 1.00 97.88 107 ALA A C 1
ATOM 883 O O . ALA A 1 107 ? -0.485 5.177 -14.723 1.00 97.88 107 ALA A O 1
ATOM 884 N N . ILE A 1 108 ? 1.156 6.501 -13.930 1.00 97.19 108 ILE A N 1
ATOM 885 C CA . ILE A 1 108 ? 1.419 7.220 -15.185 1.00 97.19 108 ILE A CA 1
ATOM 886 C C . ILE A 1 108 ? 2.187 6.326 -16.167 1.00 97.19 108 ILE A C 1
ATOM 888 O O . ILE A 1 108 ? 1.924 6.358 -17.366 1.00 97.19 108 ILE A O 1
ATOM 892 N N . LYS A 1 109 ? 3.146 5.537 -15.668 1.00 95.56 109 LYS A N 1
ATOM 893 C CA . LYS A 1 109 ? 4.026 4.704 -16.498 1.00 95.56 109 LYS A CA 1
ATOM 894 C C . LYS A 1 109 ? 3.341 3.441 -17.035 1.00 95.56 109 LYS A C 1
ATOM 896 O O . LYS A 1 109 ? 3.666 3.008 -18.137 1.00 95.56 109 LYS A O 1
ATOM 901 N N . TYR A 1 110 ? 2.421 2.846 -16.275 1.00 96.88 110 TYR A N 1
ATOM 902 C CA . TYR A 1 110 ? 1.814 1.547 -16.580 1.00 96.88 110 TYR A CA 1
ATOM 903 C C . TYR A 1 110 ? 0.291 1.653 -16.717 1.00 96.88 110 TYR A C 1
ATOM 905 O O . TYR A 1 110 ? -0.451 1.377 -15.776 1.00 96.88 110 TYR A O 1
ATOM 913 N N . GLU A 1 111 ? -0.177 2.019 -17.913 1.00 96.56 111 GLU A N 1
ATOM 914 C CA . GLU A 1 111 ? -1.598 2.271 -18.209 1.00 96.56 111 GLU A CA 1
ATOM 915 C C . GLU A 1 111 ? -2.523 1.112 -17.796 1.00 96.56 111 GLU A C 1
ATOM 917 O O . GLU A 1 111 ? -3.553 1.339 -17.164 1.00 96.56 111 GLU A O 1
ATOM 922 N N . SER A 1 112 ? -2.129 -0.139 -18.060 1.00 97.38 112 SER A N 1
ATOM 923 C CA . SER A 1 112 ? -2.931 -1.328 -17.726 1.00 97.38 112 SER A CA 1
ATOM 924 C C . SER A 1 112 ? -3.098 -1.575 -16.221 1.00 97.38 112 SER A C 1
ATOM 926 O O . SER A 1 112 ? -4.059 -2.225 -15.817 1.00 97.38 112 SER A O 1
ATOM 928 N N . LEU A 1 113 ? -2.184 -1.062 -15.393 1.00 97.88 113 LEU A N 1
ATOM 929 C CA . LEU A 1 113 ? -2.220 -1.170 -13.928 1.00 97.88 113 LEU A CA 1
ATOM 930 C C . LEU A 1 113 ? -2.765 0.103 -13.265 1.00 97.88 113 LEU A C 1
ATOM 932 O O . LEU A 1 113 ? -3.070 0.105 -12.071 1.00 97.88 113 LEU A O 1
ATOM 936 N N . SER A 1 114 ? -2.901 1.182 -14.039 1.00 97.75 114 SER A N 1
ATOM 937 C CA . SER A 1 114 ? -3.262 2.516 -13.564 1.00 97.75 114 SER A CA 1
ATOM 938 C C . SER A 1 114 ? -4.543 2.547 -12.722 1.00 97.75 114 SER A C 1
ATOM 940 O O . SER A 1 114 ? -4.496 3.139 -11.645 1.00 97.75 114 SER A O 1
ATOM 942 N N . PRO A 1 115 ? -5.653 1.869 -13.092 1.00 97.69 115 PRO A N 1
ATOM 943 C CA . PRO A 1 115 ? -6.874 1.903 -12.283 1.00 97.69 115 PRO A CA 1
ATOM 944 C C . PRO A 1 115 ? -6.671 1.418 -10.841 1.00 97.69 115 PRO A C 1
ATOM 946 O O . PRO A 1 115 ? -7.133 2.066 -9.902 1.00 97.69 115 PRO A O 1
ATOM 949 N N . ASN A 1 116 ? -5.928 0.324 -10.649 1.00 98.31 116 ASN A N 1
ATOM 950 C CA . ASN A 1 116 ? -5.645 -0.201 -9.313 1.00 98.31 116 ASN A CA 1
ATOM 951 C C . ASN A 1 116 ? -4.657 0.698 -8.563 1.00 98.31 116 ASN A C 1
ATOM 953 O O . ASN A 1 116 ? -4.868 1.010 -7.394 1.00 98.31 116 ASN A O 1
ATOM 957 N N . LEU A 1 117 ? -3.605 1.174 -9.236 1.00 98.44 117 LEU A N 1
ATOM 958 C CA . LEU A 1 117 ? -2.623 2.076 -8.627 1.00 98.44 117 LEU A CA 1
ATOM 959 C C . LEU A 1 117 ? -3.256 3.406 -8.188 1.00 98.44 117 LEU A C 1
ATOM 961 O O . LEU A 1 117 ? -2.908 3.927 -7.130 1.00 98.44 117 LEU A O 1
ATOM 965 N N . ILE A 1 118 ? -4.216 3.935 -8.952 1.00 98.06 118 ILE A N 1
ATOM 966 C CA . ILE A 1 118 ? -4.999 5.116 -8.568 1.00 98.06 118 ILE A CA 1
ATOM 967 C C . ILE A 1 118 ? -5.864 4.804 -7.345 1.00 98.06 118 ILE A C 1
ATOM 969 O O . ILE A 1 118 ? -5.850 5.588 -6.401 1.00 98.06 118 ILE A O 1
ATOM 973 N N . SER A 1 119 ? -6.533 3.645 -7.298 1.00 98.00 119 SER A N 1
ATOM 974 C CA . SER A 1 119 ? -7.306 3.237 -6.115 1.00 98.00 119 SER A CA 1
ATOM 975 C C . SER A 1 119 ? -6.430 3.175 -4.857 1.00 98.00 119 SER A C 1
ATOM 977 O O . SER A 1 119 ? -6.791 3.726 -3.818 1.00 98.00 119 SER A O 1
ATOM 979 N N . ILE A 1 120 ? -5.234 2.586 -4.957 1.00 98.06 120 ILE A N 1
ATOM 980 C CA . ILE A 1 120 ? -4.253 2.547 -3.862 1.00 98.06 120 ILE A CA 1
ATOM 981 C C . ILE A 1 120 ? -3.843 3.972 -3.465 1.00 98.06 120 ILE A C 1
ATOM 983 O O . ILE A 1 120 ? -3.843 4.314 -2.282 1.00 98.06 120 ILE A O 1
ATOM 987 N N . TYR A 1 121 ? -3.519 4.832 -4.434 1.00 97.50 121 TYR A N 1
ATOM 988 C CA . TYR A 1 121 ? -3.143 6.225 -4.185 1.00 97.50 121 TYR A CA 1
ATOM 989 C C . TYR A 1 121 ? -4.243 7.010 -3.453 1.00 97.50 121 TYR A C 1
ATOM 991 O O . TYR A 1 121 ? -3.948 7.758 -2.515 1.00 97.50 121 TYR A O 1
ATOM 999 N N . GLU A 1 122 ? -5.497 6.876 -3.882 1.00 96.62 122 GLU A N 1
ATOM 1000 C CA . GLU A 1 122 ? -6.634 7.620 -3.337 1.00 96.62 122 GLU A CA 1
ATOM 1001 C C . GLU A 1 122 ? -6.991 7.151 -1.927 1.00 96.62 122 GLU A C 1
ATOM 1003 O O . GLU A 1 122 ? -7.133 7.990 -1.039 1.00 96.62 122 GLU A O 1
ATOM 1008 N N . ASN A 1 123 ? -7.006 5.836 -1.698 1.00 96.44 123 ASN A N 1
ATOM 1009 C CA . ASN A 1 123 ? -7.386 5.238 -0.417 1.00 96.44 123 ASN A CA 1
ATOM 1010 C C . ASN A 1 123 ? -6.278 5.251 0.650 1.00 96.44 123 ASN A C 1
ATOM 1012 O O . ASN A 1 123 ? -6.498 4.804 1.775 1.00 96.44 123 ASN A O 1
ATOM 1016 N N . SER A 1 124 ? -5.077 5.726 0.310 1.00 95.38 124 SER A N 1
ATOM 1017 C CA . SER A 1 124 ? -3.976 5.805 1.270 1.00 95.38 124 SER A CA 1
ATOM 1018 C C . SER A 1 124 ? -4.004 7.087 2.103 1.00 95.38 124 SER A C 1
ATOM 1020 O O . SER A 1 124 ? -4.031 8.199 1.566 1.00 95.38 124 SER A O 1
ATOM 1022 N N . GLU A 1 125 ? -3.888 6.946 3.419 1.00 93.69 125 GLU A N 1
ATOM 1023 C CA . GLU A 1 125 ? -3.965 8.037 4.391 1.00 93.69 125 GLU A CA 1
ATOM 1024 C C . GLU A 1 125 ? -2.716 8.127 5.278 1.00 93.69 125 GLU A C 1
ATOM 1026 O O . GLU A 1 125 ? -2.010 7.147 5.523 1.00 93.69 125 GLU A O 1
ATOM 1031 N N . ASP A 1 126 ? -2.415 9.343 5.747 1.00 91.56 126 ASP A N 1
ATOM 1032 C CA . ASP A 1 126 ? -1.276 9.605 6.634 1.00 91.56 126 ASP A CA 1
ATOM 1033 C C . ASP A 1 126 ? -1.613 9.163 8.062 1.00 91.56 126 ASP A C 1
ATOM 1035 O O . ASP A 1 126 ? -2.478 9.755 8.714 1.00 91.56 126 ASP A O 1
ATOM 1039 N N . LEU A 1 127 ? -0.880 8.183 8.588 1.00 89.19 127 LEU A N 1
ATOM 1040 C CA . LEU A 1 127 ? -1.027 7.745 9.974 1.00 89.19 127 LEU A CA 1
ATOM 1041 C C . LEU A 1 127 ? -0.721 8.884 10.963 1.00 89.19 127 LEU A C 1
ATOM 1043 O O . LEU A 1 127 ? -1.363 8.999 12.007 1.00 89.19 127 LEU A O 1
ATOM 1047 N N . HIS A 1 128 ? 0.230 9.769 10.645 1.00 85.50 128 HIS A N 1
ATOM 1048 C CA . HIS A 1 128 ? 0.609 10.867 11.534 1.00 85.50 128 HIS A CA 1
ATOM 1049 C C . HIS A 1 128 ? -0.435 11.979 11.604 1.00 85.50 128 HIS A C 1
ATOM 1051 O O . HIS A 1 128 ? -0.412 12.760 12.557 1.00 85.50 128 HIS A O 1
ATOM 1057 N N . CYS A 1 129 ? -1.345 12.089 10.633 1.00 85.25 129 CYS A N 1
ATOM 1058 C CA . CYS A 1 129 ? -2.388 13.115 10.670 1.00 85.25 129 CYS A CA 1
ATOM 1059 C C . CYS A 1 129 ? -3.349 12.926 11.850 1.00 85.25 129 CYS A C 1
ATOM 1061 O O . CYS A 1 129 ? -3.746 13.928 12.439 1.00 85.25 129 CYS A O 1
ATOM 1063 N N . ALA A 1 130 ? -3.568 11.689 12.311 1.00 82.75 130 ALA A N 1
ATOM 1064 C CA . ALA A 1 130 ? -4.304 11.406 13.548 1.00 82.75 130 ALA A CA 1
ATOM 1065 C C . ALA A 1 130 ? -3.689 12.066 14.802 1.00 82.75 130 ALA A C 1
ATOM 1067 O O . ALA A 1 130 ? -4.357 12.222 15.823 1.00 82.75 130 ALA A O 1
ATOM 1068 N N . PHE A 1 131 ? -2.408 12.453 14.738 1.00 78.56 131 PHE A N 1
ATOM 1069 C CA . PHE A 1 131 ? -1.639 12.970 15.870 1.00 78.56 131 PHE A CA 1
ATOM 1070 C C . PHE A 1 131 ? -1.207 14.438 15.714 1.00 78.56 131 PHE A C 1
ATOM 1072 O O . PHE A 1 131 ? -0.715 15.020 16.681 1.00 78.56 131 PHE A O 1
ATOM 1079 N N . LYS A 1 132 ? -1.361 15.068 14.538 1.00 68.56 132 LYS A N 1
ATOM 1080 C CA . LYS A 1 132 ? -0.847 16.433 14.277 1.00 68.56 132 LYS A CA 1
ATOM 1081 C C . LYS A 1 132 ? -1.615 17.535 15.019 1.00 68.56 132 LYS A C 1
ATOM 1083 O O . LYS A 1 132 ? -0.983 18.493 15.465 1.00 68.56 132 LYS A O 1
ATOM 1088 N N . ASP A 1 133 ? -2.911 17.360 15.270 1.00 56.09 133 ASP A N 1
ATOM 1089 C CA . ASP A 1 133 ? -3.735 18.351 15.990 1.00 56.09 133 ASP A CA 1
ATOM 1090 C C . ASP A 1 133 ? -3.525 18.356 17.518 1.00 56.09 133 ASP A C 1
ATOM 1092 O O . ASP A 1 133 ? -4.127 19.148 18.240 1.00 56.09 133 ASP A O 1
ATOM 1096 N N . THR A 1 134 ? -2.587 17.552 18.027 1.00 50.31 134 THR A N 1
ATOM 1097 C CA . THR A 1 134 ? -2.140 17.597 19.434 1.00 50.31 134 THR A CA 1
ATOM 1098 C C . THR A 1 134 ? -1.364 18.874 19.793 1.00 50.31 134 THR A C 1
ATOM 1100 O O . THR A 1 134 ? -1.147 19.148 20.972 1.00 50.31 134 THR A O 1
ATOM 1103 N N . LYS A 1 135 ? -0.921 19.669 18.805 1.00 44.69 135 LYS A N 1
ATOM 1104 C CA . LYS A 1 135 ? -0.069 20.855 19.022 1.00 44.69 135 LYS A CA 1
ATOM 1105 C C . LYS A 1 135 ? -0.813 22.175 19.247 1.00 44.69 135 LYS A C 1
ATOM 1107 O O . LYS A 1 135 ? -0.166 23.144 19.621 1.00 44.69 135 LYS A O 1
ATOM 1112 N N . ALA A 1 136 ? -2.133 22.237 19.067 1.00 39.97 136 ALA A N 1
ATOM 1113 C CA . ALA A 1 136 ? -2.902 23.482 19.218 1.00 39.97 136 ALA A CA 1
ATOM 1114 C C . ALA A 1 136 ? -3.268 23.841 20.680 1.00 39.97 136 ALA A C 1
ATOM 1116 O O . ALA A 1 136 ? -4.052 24.757 20.910 1.00 39.97 136 ALA A O 1
ATOM 1117 N N . LEU A 1 137 ? -2.733 23.115 21.669 1.00 43.34 137 LEU A N 1
ATOM 1118 C CA . LEU A 1 137 ? -3.068 23.265 23.094 1.00 43.34 137 LEU A CA 1
ATOM 1119 C C . LEU A 1 137 ? -1.867 23.626 23.989 1.00 43.34 137 LEU A C 1
ATOM 1121 O O . LEU A 1 137 ? -1.973 23.492 25.210 1.00 43.34 137 LEU A O 1
ATOM 1125 N N . PHE A 1 138 ? -0.750 24.076 23.408 1.00 40.66 138 PHE A N 1
ATOM 1126 C CA . PHE A 1 138 ? 0.425 24.550 24.149 1.00 40.66 138 PHE A CA 1
ATOM 1127 C C . PHE A 1 138 ? 0.648 26.047 23.958 1.00 40.66 138 PHE A C 1
ATOM 1129 O O . PHE A 1 138 ? 0.592 26.499 22.793 1.00 40.66 138 PHE A O 1
#

Secondary structure (DSSP, 8-state):
-----SHHHHHHHHHHHHHHHTTT--SSEEEEEEEEEE-TTSS-EEEEEEEEEE-TTS-EEEEEEEE-SSTTHHHHHHHHHHHHS-TT-EEEETTHHHHHHHHHHHHHH-GGGHHHHHHHHHHEEETTHHHHGGGTT-

Nearest PDB structures (foldseek):
  3qio-assembly1_A  TM=3.660E-01  e=4.905E-03  HIV-1 M:B_HXB2R
  1jla-assembly1_A  TM=3.610E-01  e=5.872E-03  HIV-1 M:B_HXB2R
  1c1b-assembly1_A  TM=3.915E-01  e=1.007E-02  Human immunodeficiency virus 1
  5vqy-assembly1_A  TM=3.583E-01  e=1.007E-02  Human immunodeficiency virus type 1 BH10
  1s1t-assembly1_A  TM=3.315E-01  e=2.791E-02  Human immunodeficiency virus 1

Radius of gyration: 18.68 Å; Cα contacts (8 Å, |Δi|>4): 189; chains: 1; bounding box: 39×36×64 Å

Mean predicted aligned error: 7.03 Å

Sequence (138 aa):
MTNKIINKTYIKTHTKLIRDYFSHLTFPIYYLELSEVKQSEKECSSFFYSLHIEYEDKSIEHKELDIVDNTDSYLTLAAILCKDIPNNVSILSSNIKMQKKIIKDLAIKYESLSPNLISIYENSEDLHCAFKDTKALF

pLDDT: mean 86.93, std 15.33, range [39.97, 98.44]

Foldseek 3Di:
DDDPPPPPVLVVVLVVLLCVVCVPADPFEKEWDKDWDDDPPDPWIKMWTWIWTAGPVRDIDIDIDTQDTDPCSLVVVLVCQLVVDDAPHAYEYQPLVVVLVSLVVSLVVDVVSNVSSVSVSVRYDHSCVSPPVSPPPD